Protein AF-A0A846SU84-F1 (afdb_monomer_lite)

Secondary structure (DSSP, 8-state):
-HHHHTGGGTSPPPPHHHHHHHTT---S-S--GGGHHHHHHTT-HHHHHHHHHHHHHHHHHHHHHHHHHTTSS-HHHHHHHHHHHHHHHHHHTTT-HHHHHHHHHHHT--SSS-SSPPPPPS------------TTS---

Sequence (140 aa):
MMDVLSDNGASPRLGLDEAARALGLPGKWNGHGSDVAEQAQAGDFAAIDRYCEGDVLNTFVLYLRWAYFSTRMTATGHNATVQNLLDYLEREREKRPHLGEFADRWQASERPCPLFVPEPQGEPGPQPSEAHLRSEDVLP

Foldseek 3Di:
DQCVVCVVVVHDGDDLQRLLVLLQFPRQPQDDPVCVVVCVVVVVVVSVVLRVVSSVVSVVLSVLVVCPVVVVAALVRSQVVLVVQLVVLVVCCVVPVSSVVRSVSSCPGPNPNDSGDDHPDPDDDPDPPPPPCPPVVDDD

pLDDT: mean 86.38, std 12.63, range [53.78, 98.44]

Structure (mmCIF, N/CA/C/O backbone):
data_AF-A0A846SU84-F1
#
_entry.id   AF-A0A846SU84-F1
#
loop_
_atom_site.group_PDB
_atom_site.id
_atom_site.type_symbol
_atom_site.label_atom_id
_atom_site.label_alt_id
_atom_site.label_comp_id
_atom_site.label_asym_id
_atom_site.label_entity_id
_atom_site.label_seq_id
_atom_site.pdbx_PDB_ins_code
_atom_site.Cartn_x
_atom_site.Cartn_y
_atom_site.Cartn_z
_atom_site.occupancy
_atom_site.B_iso_or_equiv
_atom_site.auth_seq_id
_atom_site.auth_comp_id
_atom_site.auth_asym_id
_atom_site.auth_atom_id
_atom_site.pdbx_PDB_model_num
ATOM 1 N N . MET A 1 1 ? -3.519 8.775 -7.788 1.00 75.75 1 MET A N 1
ATOM 2 C CA . MET A 1 1 ? -3.020 7.469 -8.274 1.00 75.75 1 MET A CA 1
ATOM 3 C C . MET A 1 1 ? -4.024 6.788 -9.193 1.00 75.75 1 MET A C 1
ATOM 5 O O . MET A 1 1 ? -3.686 6.528 -10.336 1.00 75.75 1 MET A O 1
ATOM 9 N N . MET A 1 2 ? -5.258 6.554 -8.739 1.00 81.75 2 MET A N 1
ATOM 10 C CA . MET A 1 2 ? -6.278 5.861 -9.544 1.00 81.75 2 MET A CA 1
ATOM 11 C C . MET A 1 2 ? -6.571 6.531 -10.900 1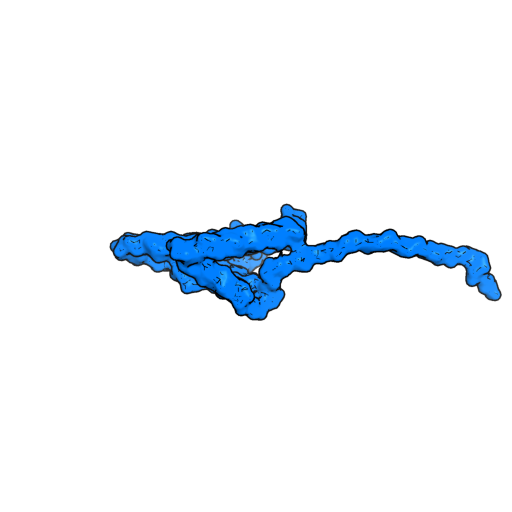.00 81.75 2 MET A C 1
ATOM 13 O O . MET A 1 2 ? -6.810 5.834 -11.882 1.00 81.75 2 MET A O 1
ATOM 17 N N . ASP A 1 3 ? -6.470 7.861 -11.000 1.00 76.06 3 ASP A N 1
ATOM 18 C CA . ASP A 1 3 ? -6.596 8.553 -12.293 1.00 76.06 3 ASP A CA 1
ATOM 19 C C . ASP A 1 3 ? -5.471 8.190 -13.267 1.00 76.06 3 ASP A C 1
ATOM 21 O O . ASP A 1 3 ? -5.730 7.934 -14.433 1.00 76.06 3 ASP A O 1
ATOM 25 N N . VAL A 1 4 ? -4.232 8.060 -12.787 1.00 75.75 4 VAL A N 1
ATOM 26 C CA . VAL A 1 4 ? -3.099 7.639 -13.627 1.00 75.75 4 VAL A CA 1
ATOM 27 C C . VAL A 1 4 ? -3.291 6.200 -14.113 1.00 75.75 4 VAL A C 1
ATOM 29 O O . VAL A 1 4 ? -3.033 5.909 -15.275 1.00 75.75 4 VAL A O 1
ATOM 32 N N . LEU A 1 5 ? -3.797 5.310 -13.253 1.00 75.56 5 LEU A N 1
ATOM 33 C CA . LEU A 1 5 ? -4.095 3.920 -13.625 1.00 75.56 5 LEU A CA 1
ATOM 34 C C . LEU A 1 5 ? -5.260 3.791 -14.622 1.00 75.56 5 LEU A C 1
ATOM 36 O O . LEU A 1 5 ? -5.364 2.773 -15.296 1.00 75.56 5 LEU A O 1
ATOM 40 N N . SER A 1 6 ? -6.119 4.806 -14.728 1.00 77.75 6 SER A N 1
ATOM 41 C CA . SER A 1 6 ? -7.219 4.868 -15.702 1.00 77.75 6 SER A CA 1
ATOM 42 C C . SER A 1 6 ? -6.895 5.746 -16.915 1.00 77.75 6 SER A C 1
ATOM 44 O O . SER A 1 6 ? -7.805 6.162 -17.631 1.00 77.75 6 SER A O 1
ATOM 46 N N . ASP A 1 7 ? -5.610 6.045 -17.137 1.00 76.31 7 ASP A N 1
ATOM 47 C CA . ASP A 1 7 ? -5.125 6.957 -18.180 1.00 76.31 7 ASP A CA 1
ATOM 48 C C . ASP A 1 7 ? -5.913 8.278 -18.214 1.00 76.31 7 ASP A C 1
ATOM 50 O O . ASP A 1 7 ? -6.427 8.736 -19.232 1.00 76.31 7 ASP A O 1
ATOM 54 N N . ASN A 1 8 ? -6.101 8.853 -17.026 1.00 80.88 8 ASN A N 1
ATOM 55 C CA . ASN A 1 8 ? -6.859 10.076 -16.777 1.00 80.88 8 ASN A CA 1
ATOM 56 C C . ASN A 1 8 ? -8.302 10.039 -17.325 1.00 80.88 8 ASN A C 1
ATOM 58 O O . ASN A 1 8 ? -8.876 11.077 -17.650 1.00 80.88 8 ASN A O 1
ATOM 62 N N . GLY A 1 9 ? -8.904 8.847 -17.392 1.00 77.25 9 GLY A N 1
ATOM 63 C CA . GLY A 1 9 ? -10.269 8.620 -17.869 1.00 77.25 9 GLY A CA 1
ATOM 64 C C . GLY A 1 9 ? -10.375 8.061 -19.290 1.00 77.25 9 GLY A C 1
ATOM 65 O O . GLY A 1 9 ? -11.495 7.839 -19.747 1.00 77.25 9 GLY A O 1
ATOM 66 N N . ALA A 1 10 ? -9.258 7.798 -19.978 1.00 76.38 10 ALA A N 1
ATOM 67 C CA . ALA A 1 10 ? -9.267 7.108 -21.271 1.00 76.38 10 ALA A CA 1
ATOM 68 C C . ALA A 1 10 ? -9.518 5.587 -21.148 1.00 76.38 10 ALA A C 1
ATOM 70 O O . ALA A 1 10 ? -9.852 4.934 -22.136 1.00 76.38 10 ALA A O 1
ATOM 71 N N . SER A 1 11 ? -9.421 5.030 -19.935 1.00 79.62 11 SER A N 1
ATOM 72 C CA . SER A 1 11 ? -9.778 3.648 -19.587 1.00 79.62 11 SER A CA 1
ATOM 73 C C . SER A 1 11 ? -10.828 3.617 -18.463 1.00 79.62 11 SER A C 1
ATOM 75 O O . SER A 1 11 ? -10.874 4.549 -17.650 1.00 79.62 11 SER A O 1
ATOM 77 N N . PRO A 1 12 ? -11.659 2.555 -18.350 1.00 79.50 12 PRO A N 1
ATOM 78 C CA . PRO A 1 12 ? -12.534 2.365 -17.196 1.00 79.50 12 PRO A CA 1
ATOM 79 C C . PRO A 1 12 ? -11.778 2.504 -15.871 1.00 79.50 12 PRO A C 1
ATOM 81 O O . PRO A 1 12 ? -10.660 2.005 -15.717 1.00 79.50 12 PRO A O 1
ATOM 84 N N . ARG A 1 13 ? -12.399 3.189 -14.906 1.00 79.06 13 ARG A N 1
ATOM 85 C CA . ARG A 1 13 ? -11.845 3.334 -13.559 1.00 79.06 13 ARG A CA 1
ATOM 86 C C . ARG A 1 13 ? -11.979 2.014 -12.809 1.00 79.06 13 ARG A C 1
ATOM 88 O O . ARG A 1 13 ? -13.090 1.541 -12.601 1.00 79.06 13 ARG A O 1
ATOM 95 N N . LEU A 1 14 ? -10.845 1.468 -12.384 1.00 79.62 14 LEU A N 1
ATOM 96 C CA . LEU A 1 14 ? -10.788 0.336 -11.466 1.00 79.62 14 LEU A CA 1
AT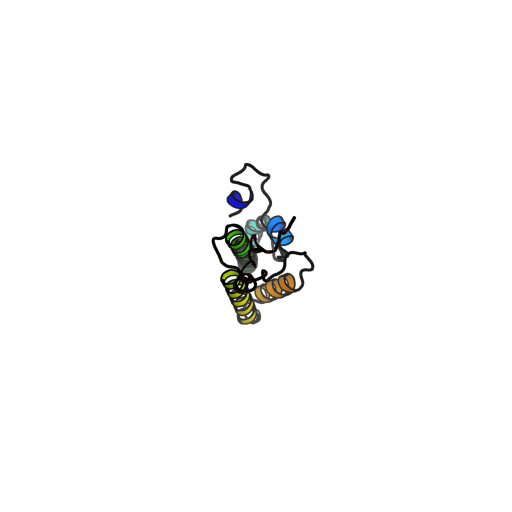OM 97 C C . LEU A 1 14 ? -10.907 0.846 -10.023 1.00 79.62 14 LEU A C 1
ATOM 99 O O . LEU A 1 14 ? -10.359 1.904 -9.698 1.00 79.62 14 LEU A O 1
ATOM 103 N N . GLY A 1 15 ? -11.603 0.119 -9.151 1.00 86.50 15 GLY A N 1
ATOM 104 C CA . GLY A 1 15 ? -11.610 0.419 -7.719 1.00 86.50 15 GLY A CA 1
ATOM 105 C C . GLY A 1 15 ? -10.242 0.162 -7.077 1.00 86.50 15 GLY A C 1
ATOM 106 O O . GLY A 1 15 ? -9.466 -0.662 -7.559 1.00 86.50 15 GLY A O 1
ATOM 107 N N . LEU A 1 16 ? -9.932 0.840 -5.963 1.00 87.38 16 LEU A N 1
ATOM 108 C CA . LEU A 1 16 ? -8.683 0.590 -5.222 1.00 87.38 16 LEU A CA 1
ATOM 109 C C . LEU A 1 16 ? -8.588 -0.873 -4.761 1.00 87.38 16 LEU A C 1
ATOM 111 O O . LEU A 1 16 ? -7.530 -1.480 -4.888 1.00 87.38 16 LEU A O 1
ATOM 115 N N . ASP A 1 17 ? -9.697 -1.436 -4.272 1.00 89.00 17 ASP A N 1
ATOM 116 C CA . ASP A 1 17 ? -9.773 -2.842 -3.858 1.00 89.00 17 ASP A CA 1
ATOM 117 C C . ASP A 1 17 ? -9.438 -3.788 -5.018 1.00 89.00 17 ASP A C 1
ATOM 119 O O . ASP A 1 17 ? -8.564 -4.643 -4.904 1.00 89.00 17 ASP A O 1
ATOM 123 N N . GLU A 1 18 ? -10.075 -3.582 -6.168 1.00 88.50 18 GLU A N 1
ATOM 124 C CA . GLU A 1 18 ? -9.869 -4.400 -7.361 1.00 88.50 18 GLU A CA 1
ATOM 125 C C . GLU A 1 18 ? -8.424 -4.302 -7.870 1.00 88.50 18 GLU A C 1
ATOM 127 O O . GLU A 1 18 ? -7.799 -5.325 -8.155 1.00 88.50 18 GLU A O 1
ATOM 132 N N . ALA A 1 19 ? -7.866 -3.087 -7.925 1.00 89.69 19 ALA A N 1
ATOM 133 C CA . ALA A 1 19 ? -6.480 -2.849 -8.321 1.00 89.69 19 ALA A CA 1
ATOM 134 C C . ALA A 1 19 ? -5.491 -3.533 -7.369 1.00 89.69 19 ALA A C 1
ATOM 136 O O . ALA A 1 19 ? -4.549 -4.192 -7.811 1.00 89.69 19 ALA A O 1
ATOM 137 N N . ALA A 1 20 ? -5.723 -3.409 -6.062 1.00 91.62 20 ALA A N 1
ATOM 138 C CA . ALA A 1 20 ? -4.894 -4.027 -5.041 1.00 91.62 20 ALA A CA 1
ATOM 139 C C . ALA A 1 20 ? -4.915 -5.558 -5.172 1.00 91.62 20 ALA A C 1
ATOM 141 O O . ALA A 1 20 ? -3.864 -6.191 -5.300 1.00 91.62 20 ALA A O 1
ATOM 142 N N . ARG A 1 21 ? -6.107 -6.158 -5.247 1.00 91.00 21 ARG A N 1
ATOM 143 C CA . ARG A 1 21 ? -6.271 -7.614 -5.384 1.00 91.00 21 ARG A CA 1
ATOM 144 C C . ARG A 1 21 ? -5.679 -8.152 -6.683 1.00 91.00 21 ARG A C 1
ATOM 146 O O . ARG A 1 21 ? -5.159 -9.268 -6.692 1.00 91.00 21 ARG A O 1
ATOM 153 N N . ALA A 1 22 ? -5.723 -7.379 -7.770 1.00 88.75 22 ALA A N 1
ATOM 154 C CA . ALA A 1 22 ? -5.080 -7.744 -9.032 1.00 88.75 22 ALA A CA 1
ATOM 155 C C . ALA A 1 22 ? -3.551 -7.870 -8.894 1.00 88.75 22 ALA A C 1
ATOM 157 O O . ALA A 1 22 ? -2.954 -8.740 -9.526 1.00 88.75 22 ALA A O 1
ATOM 158 N N . LEU A 1 23 ? -2.929 -7.066 -8.023 1.00 88.31 23 LEU A N 1
ATOM 159 C CA . LEU A 1 23 ? -1.500 -7.141 -7.700 1.00 88.31 23 LEU A CA 1
ATOM 160 C C . LEU A 1 23 ? -1.158 -8.126 -6.569 1.00 88.31 23 LEU A C 1
ATOM 162 O O . LEU A 1 23 ? -0.014 -8.157 -6.119 1.00 88.31 23 LEU A O 1
ATOM 166 N N . GLY A 1 24 ? -2.119 -8.926 -6.101 1.00 90.94 24 GLY A N 1
ATOM 167 C CA . GLY A 1 24 ? -1.902 -9.862 -4.995 1.00 90.94 24 GLY A CA 1
ATOM 168 C C . GLY A 1 24 ? -1.892 -9.214 -3.612 1.00 90.94 24 GLY A C 1
ATOM 169 O O . GLY A 1 24 ? -1.517 -9.856 -2.637 1.00 90.94 24 GLY A O 1
ATOM 170 N N . LEU A 1 25 ? -2.308 -7.952 -3.502 1.00 92.19 25 LEU A N 1
ATOM 171 C CA . LEU A 1 25 ? -2.499 -7.318 -2.204 1.00 92.19 25 LEU A CA 1
ATOM 172 C C . LEU A 1 25 ? -3.813 -7.792 -1.562 1.00 92.19 25 LEU A C 1
ATOM 174 O O . LEU A 1 25 ? -4.741 -8.200 -2.270 1.00 92.19 25 LEU A O 1
ATOM 178 N N . PRO A 1 26 ? -3.942 -7.681 -0.230 1.00 90.38 26 PRO A N 1
ATOM 179 C CA . PRO A 1 26 ? -5.143 -8.099 0.493 1.00 90.38 26 PRO A CA 1
ATOM 180 C C . PRO A 1 26 ? -6.439 -7.361 0.102 1.00 90.38 26 PRO A C 1
ATOM 182 O O . PRO A 1 26 ? -7.526 -7.883 0.354 1.00 90.38 26 PRO A O 1
ATOM 185 N N . GLY A 1 27 ? -6.352 -6.172 -0.512 1.00 87.69 27 GLY A N 1
ATOM 186 C CA . GLY A 1 27 ? -7.519 -5.354 -0.867 1.00 87.69 27 GLY A CA 1
ATOM 187 C C . GLY A 1 27 ? -8.104 -4.628 0.344 1.00 87.69 27 GLY A C 1
ATOM 188 O O . GLY A 1 27 ? -7.366 -4.179 1.210 1.00 87.69 27 GLY A O 1
ATOM 189 N N . LYS A 1 28 ? -9.422 -4.490 0.432 1.00 82.31 28 LYS A N 1
ATOM 190 C CA . LYS A 1 28 ? -10.142 -3.983 1.603 1.00 82.31 28 LYS A CA 1
ATOM 191 C C . LYS A 1 28 ? -10.572 -5.168 2.464 1.00 82.31 28 LYS A C 1
ATOM 193 O O . LYS A 1 28 ? -11.681 -5.674 2.322 1.00 82.31 28 LYS A O 1
ATOM 198 N N . TRP A 1 29 ? -9.674 -5.653 3.326 1.00 79.81 29 TRP A N 1
ATOM 199 C CA . TRP A 1 29 ? -9.966 -6.796 4.206 1.00 79.81 29 TRP A CA 1
ATOM 200 C C . TRP A 1 29 ? -10.467 -6.393 5.597 1.00 79.81 29 TRP A C 1
ATOM 202 O O . TRP A 1 29 ? -11.115 -7.209 6.243 1.00 79.81 29 TRP A O 1
ATOM 212 N N . ASN A 1 30 ? -10.231 -5.141 6.012 1.00 74.12 30 ASN A N 1
ATOM 213 C CA . ASN A 1 30 ? -10.539 -4.630 7.354 1.00 74.12 30 ASN A CA 1
ATOM 214 C C . ASN A 1 30 ? -11.444 -3.376 7.346 1.00 74.12 30 ASN A C 1
ATOM 216 O O . ASN A 1 30 ? -11.228 -2.448 8.121 1.00 74.12 30 ASN A O 1
ATOM 220 N N . GLY A 1 31 ? -12.469 -3.351 6.484 1.00 77.19 31 GLY A N 1
ATOM 221 C CA . GLY A 1 31 ? -13.532 -2.329 6.489 1.00 77.19 31 GLY A CA 1
ATOM 222 C C . GLY A 1 31 ? -13.790 -1.669 5.132 1.00 77.19 31 GLY A C 1
ATOM 223 O O . GLY A 1 31 ? -13.045 -1.883 4.169 1.00 77.19 31 GLY A O 1
ATOM 224 N N . HIS A 1 32 ? -14.851 -0.858 5.048 1.00 83.06 32 HIS A N 1
ATOM 225 C CA . HIS A 1 32 ? -15.202 -0.120 3.838 1.00 83.06 32 HIS A CA 1
ATOM 226 C C . HIS A 1 32 ? -15.493 1.361 4.102 1.00 83.06 32 HIS A C 1
ATOM 228 O O . HIS A 1 32 ? -15.985 1.751 5.154 1.00 83.06 32 HIS A O 1
ATOM 234 N N . GLY A 1 33 ? -15.217 2.207 3.103 1.00 80.06 33 GLY A N 1
ATOM 235 C CA . GLY A 1 33 ? -15.411 3.657 3.216 1.00 80.06 33 GLY A CA 1
ATOM 236 C C . GLY A 1 33 ? -16.876 4.071 3.394 1.00 80.06 33 GLY A C 1
ATOM 237 O O . GLY A 1 33 ? -17.142 5.152 3.909 1.00 80.06 33 GLY A O 1
ATOM 238 N N . SER A 1 34 ? -17.820 3.206 3.005 1.00 86.50 34 SER A N 1
ATOM 239 C CA . SER A 1 34 ? -19.254 3.383 3.270 1.00 86.50 34 SER A CA 1
ATOM 240 C C . SER A 1 34 ? -19.589 3.381 4.759 1.00 86.50 34 SER A C 1
ATOM 242 O O . SER A 1 34 ? -20.573 4.000 5.155 1.00 86.50 34 SER A O 1
ATOM 244 N N . ASP A 1 35 ? -18.764 2.725 5.574 1.00 87.94 35 ASP A N 1
ATOM 245 C CA . ASP A 1 35 ? -19.079 2.421 6.970 1.00 87.94 35 ASP A CA 1
ATOM 246 C C . ASP A 1 35 ? -18.561 3.519 7.912 1.00 87.94 35 ASP A C 1
ATOM 248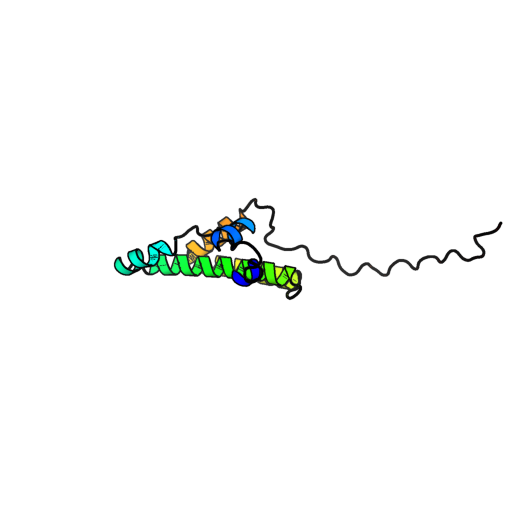 O O . ASP A 1 35 ? -18.932 3.573 9.080 1.00 87.94 35 ASP A O 1
ATOM 252 N N . VAL A 1 36 ? -17.738 4.445 7.400 1.00 88.94 36 VAL A N 1
ATOM 253 C CA . VAL A 1 36 ? -17.061 5.492 8.185 1.00 88.94 36 VAL A CA 1
ATOM 254 C C . VAL A 1 36 ? -18.055 6.386 8.925 1.00 88.94 36 VAL A C 1
ATOM 256 O O . VAL A 1 36 ? -17.808 6.759 10.068 1.00 88.94 36 VAL A O 1
ATOM 259 N N . ALA A 1 37 ? -19.185 6.730 8.299 1.00 91.44 37 ALA A N 1
ATOM 260 C CA . ALA A 1 37 ? -20.194 7.581 8.929 1.00 91.44 37 ALA A CA 1
ATOM 261 C C . ALA A 1 37 ? -20.839 6.893 10.144 1.00 91.44 37 ALA A C 1
ATOM 263 O O . ALA A 1 37 ? -20.971 7.506 11.204 1.00 91.44 37 ALA A O 1
ATOM 264 N N . GLU A 1 38 ? -21.187 5.612 10.004 1.00 93.56 38 GLU A N 1
ATOM 265 C CA . GLU A 1 38 ? -21.762 4.806 11.082 1.00 93.56 38 GLU A CA 1
ATOM 266 C C . GLU A 1 38 ? -20.733 4.553 12.192 1.00 93.56 38 GLU A C 1
ATOM 268 O O . GLU A 1 38 ? -21.025 4.770 13.367 1.00 93.56 38 GLU A O 1
ATOM 273 N N . GLN A 1 39 ? -19.499 4.192 11.828 1.00 93.94 39 GLN A N 1
ATOM 274 C CA . GLN A 1 39 ? -18.394 3.984 12.768 1.00 93.94 39 GLN A CA 1
ATOM 275 C C . GLN A 1 39 ? -18.077 5.250 13.570 1.00 93.94 39 GLN A C 1
ATOM 277 O O . GLN A 1 39 ? -17.908 5.183 14.786 1.00 93.94 39 GLN A O 1
ATOM 282 N N . ALA A 1 40 ? -18.053 6.417 12.920 1.00 94.19 40 ALA A N 1
ATOM 283 C CA . ALA A 1 40 ? -17.821 7.691 13.592 1.00 94.19 40 ALA A CA 1
ATOM 284 C C . ALA A 1 40 ? -18.960 8.028 14.562 1.00 94.19 40 ALA A C 1
ATOM 286 O O . ALA A 1 40 ? -18.704 8.469 15.682 1.00 94.19 40 ALA A O 1
ATOM 287 N N . GLN A 1 41 ? -20.212 7.782 14.166 1.00 95.81 41 GLN A N 1
ATOM 288 C CA . GLN A 1 41 ? -21.368 7.975 15.041 1.00 95.81 41 GLN A CA 1
ATOM 289 C C . GLN A 1 41 ? -21.347 7.020 16.245 1.00 95.81 41 GLN A C 1
ATOM 291 O O . GLN A 1 41 ? -21.748 7.407 17.342 1.00 95.81 41 GLN A O 1
ATOM 296 N N . ALA A 1 42 ? -20.841 5.800 16.057 1.00 95.62 42 ALA A N 1
ATOM 297 C CA . ALA A 1 42 ? -20.630 4.820 17.117 1.00 95.62 42 ALA A CA 1
ATOM 298 C C . ALA A 1 42 ? -19.377 5.095 17.978 1.00 95.62 42 ALA A C 1
ATOM 300 O O . ALA A 1 42 ? -19.181 4.432 18.995 1.00 95.62 42 ALA A O 1
ATOM 301 N N . GLY A 1 43 ? -18.533 6.063 17.598 1.00 96.00 43 GLY A N 1
ATOM 302 C CA . GLY A 1 43 ? -17.271 6.373 18.276 1.00 96.00 43 GLY A CA 1
ATOM 303 C C . GLY A 1 43 ? -16.144 5.361 18.026 1.00 96.00 43 GLY A C 1
ATOM 304 O O . GLY A 1 43 ? -15.134 5.397 18.731 1.00 96.00 43 GLY A O 1
ATOM 305 N N . ASP A 1 44 ? -16.279 4.471 17.037 1.00 94.38 44 ASP A N 1
ATOM 306 C CA . ASP A 1 44 ? -15.274 3.458 16.686 1.00 94.38 44 ASP A CA 1
ATOM 307 C C . ASP A 1 44 ? -14.211 4.022 15.729 1.00 94.38 44 ASP A C 1
ATOM 309 O O . ASP A 1 44 ? -14.063 3.614 14.574 1.00 94.38 44 ASP A O 1
ATOM 313 N N . PHE A 1 45 ? -13.442 4.991 16.221 1.00 93.88 45 PHE A N 1
ATOM 314 C CA . PHE A 1 45 ? -12.333 5.574 15.462 1.00 93.88 45 PHE A CA 1
ATOM 315 C C . PHE A 1 45 ? -11.213 4.567 15.192 1.00 93.88 45 PHE A C 1
ATOM 317 O O . PHE A 1 45 ? -10.534 4.665 14.176 1.00 93.88 45 PHE A O 1
ATOM 324 N N . ALA A 1 46 ? -11.069 3.546 16.040 1.00 91.75 46 ALA A N 1
ATOM 325 C CA . ALA A 1 46 ? -10.088 2.493 15.825 1.00 91.75 46 ALA A CA 1
ATOM 326 C C . ALA A 1 46 ? -10.387 1.688 14.548 1.00 91.75 46 ALA A C 1
ATOM 328 O O . ALA A 1 46 ? -9.457 1.293 13.847 1.00 91.75 46 ALA A O 1
ATOM 329 N N . ALA A 1 47 ? -11.659 1.436 14.216 1.00 91.00 47 ALA A N 1
ATOM 330 C CA . ALA A 1 47 ? -12.026 0.820 12.939 1.00 91.00 47 ALA A CA 1
ATOM 331 C C . ALA A 1 47 ? -11.709 1.718 11.739 1.00 91.00 47 ALA A C 1
ATOM 333 O O . ALA A 1 47 ? -11.170 1.228 10.744 1.00 91.00 47 ALA A O 1
ATOM 334 N N . ILE A 1 48 ? -11.977 3.019 11.862 1.00 92.62 48 ILE A N 1
ATOM 335 C CA . ILE A 1 48 ? -11.669 4.006 10.821 1.00 92.62 48 ILE A CA 1
ATOM 336 C C . ILE A 1 48 ? -10.158 4.063 10.571 1.00 92.62 48 ILE A C 1
ATOM 338 O O . ILE A 1 48 ? -9.729 4.002 9.419 1.00 92.62 48 ILE A O 1
ATOM 342 N N . ASP A 1 49 ? -9.347 4.105 11.631 1.00 91.56 49 ASP A N 1
ATOM 343 C CA . ASP A 1 49 ? -7.886 4.128 11.529 1.00 91.56 49 ASP A CA 1
ATOM 344 C C . ASP A 1 49 ? -7.360 2.871 10.828 1.00 91.56 49 ASP A C 1
ATOM 346 O O . ASP A 1 49 ? -6.585 2.971 9.875 1.00 91.56 49 ASP A O 1
ATOM 350 N N . ARG A 1 50 ? -7.843 1.682 11.218 1.00 92.44 50 ARG A N 1
ATOM 351 C CA . ARG A 1 50 ? -7.470 0.414 10.562 1.00 92.44 50 ARG A CA 1
ATOM 352 C C . ARG A 1 50 ? -7.784 0.423 9.064 1.00 92.44 50 ARG A C 1
ATOM 354 O O . ARG A 1 50 ? -6.947 0.000 8.265 1.00 92.44 50 ARG A O 1
ATOM 361 N N . TYR A 1 51 ? -8.967 0.905 8.683 1.00 90.44 51 TYR A N 1
ATOM 362 C CA . TYR A 1 51 ? -9.376 1.029 7.283 1.00 90.44 51 TYR A CA 1
ATOM 363 C C . TYR A 1 51 ? -8.465 1.993 6.508 1.00 90.44 51 TYR A C 1
ATOM 365 O O . TYR A 1 51 ? -7.935 1.635 5.453 1.00 90.44 51 TYR A O 1
ATOM 373 N N . CYS A 1 52 ? -8.248 3.195 7.047 1.00 91.69 52 CYS A N 1
ATOM 374 C CA . CYS A 1 52 ? -7.417 4.223 6.424 1.00 91.69 52 CYS A CA 1
ATOM 375 C C . CYS A 1 52 ? -5.977 3.738 6.218 1.00 91.69 52 CYS A C 1
ATOM 377 O O . CYS A 1 52 ? -5.394 3.946 5.155 1.00 91.69 52 CYS A O 1
ATOM 379 N N . GLU A 1 53 ? -5.411 3.049 7.207 1.00 94.50 53 GLU A N 1
ATOM 380 C CA . GLU A 1 53 ? -4.069 2.477 7.118 1.00 94.50 53 GLU A CA 1
ATOM 381 C C . GLU A 1 53 ? -3.975 1.394 6.038 1.00 94.50 53 GLU A C 1
ATOM 383 O O . GLU A 1 53 ? -3.011 1.376 5.272 1.00 94.50 53 GLU A O 1
ATOM 388 N N . GLY A 1 54 ? -4.995 0.540 5.908 1.00 93.44 54 GLY A N 1
ATOM 389 C CA . GLY A 1 54 ? -5.059 -0.454 4.836 1.00 93.44 54 GLY A CA 1
ATOM 390 C C . GLY A 1 54 ? -5.104 0.174 3.439 1.00 93.44 54 GLY A C 1
ATOM 391 O O . GLY A 1 54 ? -4.364 -0.247 2.546 1.00 93.44 54 GLY A O 1
ATOM 392 N N . ASP A 1 55 ? -5.907 1.224 3.247 1.00 92.81 55 ASP A N 1
ATOM 393 C CA . ASP A 1 55 ? -5.976 1.952 1.974 1.00 92.81 55 ASP A CA 1
ATOM 394 C C . ASP A 1 55 ? -4.645 2.650 1.635 1.00 92.81 55 ASP A C 1
ATOM 396 O O . ASP A 1 55 ? -4.227 2.651 0.468 1.00 92.81 55 ASP A O 1
ATOM 400 N N . VAL A 1 56 ? -3.934 3.181 2.638 1.00 94.62 56 VAL A N 1
ATOM 401 C CA . VAL A 1 56 ? -2.585 3.750 2.467 1.00 94.62 56 VAL A CA 1
ATOM 402 C C . VAL A 1 56 ? -1.594 2.679 2.019 1.00 94.62 56 VAL A C 1
ATOM 404 O O . VAL A 1 56 ? -0.866 2.904 1.051 1.00 94.62 56 VAL A O 1
ATOM 407 N N . LEU A 1 57 ? -1.585 1.508 2.661 1.00 95.62 57 LEU A N 1
ATOM 408 C CA . LEU A 1 57 ? -0.690 0.408 2.292 1.00 95.62 57 L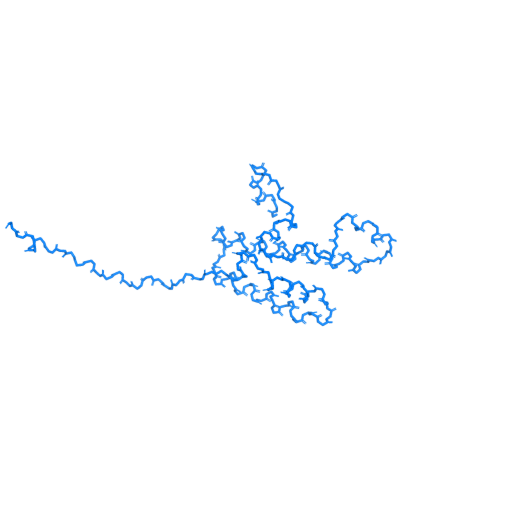EU A CA 1
ATOM 409 C C . LEU A 1 57 ? -0.953 -0.092 0.869 1.00 95.62 57 LEU A C 1
ATOM 411 O O . LEU A 1 57 ? -0.020 -0.188 0.069 1.00 95.62 57 LEU A O 1
ATOM 415 N N . ASN A 1 58 ? -2.219 -0.337 0.519 1.00 93.94 58 ASN A N 1
ATOM 416 C CA . ASN A 1 58 ? -2.605 -0.735 -0.836 1.00 93.94 58 ASN A CA 1
ATOM 417 C C . ASN A 1 58 ? -2.147 0.297 -1.873 1.00 93.94 58 ASN A C 1
ATOM 419 O O . ASN A 1 58 ? -1.520 -0.051 -2.876 1.00 93.94 58 ASN A O 1
ATOM 423 N N . THR A 1 59 ? -2.426 1.578 -1.618 1.00 94.19 59 THR A N 1
ATOM 424 C CA . THR A 1 59 ? -2.062 2.673 -2.528 1.00 94.19 59 THR A CA 1
ATOM 425 C C . THR A 1 59 ? -0.549 2.808 -2.672 1.00 94.19 59 THR A C 1
ATOM 427 O O . THR A 1 59 ? -0.055 3.042 -3.777 1.00 94.19 59 THR A O 1
ATOM 430 N N . PHE A 1 60 ? 0.200 2.643 -1.581 1.00 95.81 60 PHE A N 1
ATOM 431 C CA . PHE A 1 60 ? 1.654 2.731 -1.596 1.00 95.81 60 PHE A CA 1
ATOM 432 C C . PHE A 1 60 ? 2.282 1.605 -2.421 1.00 95.81 60 PHE A C 1
ATOM 434 O O . PHE A 1 60 ? 3.117 1.876 -3.280 1.00 95.81 60 PHE A O 1
ATOM 441 N N . VAL A 1 61 ? 1.843 0.355 -2.252 1.00 95.12 61 VAL A N 1
ATOM 442 C CA . VAL A 1 61 ? 2.384 -0.753 -3.055 1.00 95.12 61 VAL A CA 1
ATOM 443 C C . VAL A 1 61 ? 1.975 -0.637 -4.528 1.00 95.12 61 VAL A C 1
ATOM 445 O O . VAL A 1 61 ? 2.806 -0.858 -5.413 1.00 95.12 61 VAL A O 1
ATOM 448 N N . LEU A 1 62 ? 0.740 -0.207 -4.816 1.00 93.56 62 LEU A N 1
ATOM 449 C CA . LEU A 1 62 ? 0.321 0.149 -6.179 1.00 93.56 62 LEU A CA 1
ATOM 450 C C . LEU A 1 62 ? 1.251 1.206 -6.790 1.00 93.56 62 LEU A C 1
ATOM 452 O O . LEU A 1 62 ? 1.631 1.103 -7.958 1.00 93.56 62 LEU A O 1
ATOM 456 N N . TYR A 1 63 ? 1.663 2.194 -5.992 1.00 94.69 63 TYR A N 1
ATOM 457 C CA . TYR A 1 63 ? 2.652 3.185 -6.396 1.00 94.69 63 TYR A CA 1
ATOM 458 C C . TYR A 1 63 ? 4.020 2.599 -6.701 1.00 94.69 63 TYR A C 1
ATOM 460 O O . TYR A 1 63 ? 4.560 2.906 -7.764 1.00 94.69 63 TYR A O 1
ATOM 468 N N . LEU A 1 64 ? 4.555 1.730 -5.846 1.00 95.44 64 LEU A N 1
ATOM 469 C CA . LEU A 1 64 ? 5.832 1.070 -6.114 1.00 95.44 64 LEU A CA 1
ATOM 470 C C . LEU A 1 64 ? 5.788 0.313 -7.444 1.00 95.44 64 LEU A C 1
ATOM 472 O O . LEU A 1 64 ? 6.680 0.467 -8.282 1.00 95.44 64 LEU A O 1
ATOM 476 N N . ARG A 1 65 ? 4.706 -0.433 -7.687 1.00 93.81 65 ARG A N 1
ATOM 477 C CA . ARG A 1 65 ? 4.528 -1.193 -8.926 1.00 93.81 65 ARG A CA 1
ATOM 478 C C . ARG A 1 65 ? 4.463 -0.284 -10.153 1.00 93.81 65 ARG A C 1
ATOM 480 O O . ARG A 1 65 ? 5.162 -0.525 -11.135 1.00 93.81 65 ARG A O 1
ATOM 487 N N . TRP A 1 66 ? 3.659 0.775 -10.090 1.00 93.19 66 TRP A N 1
ATOM 488 C CA . TRP A 1 66 ? 3.538 1.744 -11.177 1.00 93.19 66 TRP A CA 1
ATOM 489 C C . TRP A 1 66 ? 4.853 2.488 -11.449 1.00 93.19 66 TRP A C 1
ATOM 491 O O . TRP A 1 66 ? 5.232 2.660 -12.608 1.00 93.19 66 TRP A O 1
ATOM 501 N N . ALA A 1 67 ? 5.570 2.906 -10.403 1.00 95.12 67 ALA A N 1
ATOM 502 C CA . ALA A 1 67 ? 6.839 3.617 -10.532 1.00 95.12 67 ALA A CA 1
ATOM 503 C C . ALA A 1 67 ? 7.924 2.730 -11.162 1.00 95.12 67 ALA A C 1
ATOM 505 O O . ALA A 1 67 ? 8.703 3.220 -11.980 1.00 95.12 67 ALA A O 1
ATOM 506 N N . TYR A 1 68 ? 7.933 1.433 -10.840 1.00 94.62 68 TYR A N 1
ATOM 507 C CA . TYR A 1 68 ? 8.782 0.447 -11.508 1.00 94.62 68 TYR A CA 1
ATOM 508 C C . TYR A 1 68 ? 8.434 0.309 -12.999 1.00 94.62 68 TYR A C 1
ATOM 510 O O . TYR A 1 68 ? 9.305 0.495 -13.847 1.00 94.62 68 TYR A O 1
ATOM 518 N N . PHE A 1 69 ? 7.161 0.073 -13.342 1.00 92.00 69 PHE A N 1
ATOM 519 C CA . PHE A 1 69 ? 6.742 -0.069 -14.746 1.00 92.00 69 PHE A CA 1
ATOM 520 C C . PHE A 1 69 ? 6.927 1.204 -15.577 1.00 92.00 69 PHE A C 1
ATOM 522 O O . PHE A 1 69 ? 7.157 1.127 -16.779 1.00 92.00 69 PHE A O 1
ATOM 529 N N . SER A 1 70 ? 6.878 2.370 -14.938 1.00 93.38 70 SER A N 1
ATOM 530 C CA . SER A 1 70 ? 7.106 3.667 -15.585 1.00 93.38 70 SER A CA 1
ATOM 531 C C . SER A 1 70 ? 8.585 4.073 -15.617 1.00 93.38 70 SER A C 1
ATOM 533 O O . SER A 1 70 ? 8.878 5.250 -15.823 1.00 93.38 70 SER A O 1
ATOM 535 N N . THR A 1 71 ? 9.504 3.143 -15.321 1.00 93.50 71 THR A N 1
ATOM 536 C CA . THR A 1 71 ? 10.966 3.342 -15.263 1.00 93.50 71 THR A CA 1
ATOM 537 C C . THR A 1 71 ? 11.424 4.488 -14.350 1.00 93.50 71 THR A C 1
ATOM 539 O O . THR A 1 71 ? 12.520 5.020 -14.508 1.00 93.50 71 THR A O 1
ATOM 542 N N . ARG A 1 72 ? 10.594 4.888 -13.378 1.00 95.19 72 ARG A N 1
ATOM 543 C CA . ARG A 1 72 ? 10.910 5.918 -12.369 1.00 95.19 72 ARG A CA 1
ATOM 544 C C . ARG A 1 72 ? 11.622 5.340 -11.150 1.00 95.19 72 ARG A C 1
ATOM 546 O O . ARG A 1 72 ? 12.154 6.088 -10.338 1.00 95.19 72 ARG A O 1
ATOM 553 N N . MET A 1 73 ? 11.603 4.019 -11.013 1.00 95.56 73 MET A N 1
ATOM 554 C CA . MET A 1 73 ? 12.247 3.279 -9.940 1.00 95.56 73 MET A CA 1
ATOM 555 C C . MET A 1 73 ? 12.920 2.037 -10.520 1.00 95.56 73 MET A C 1
ATOM 557 O O . MET A 1 73 ? 12.337 1.340 -11.349 1.00 95.56 73 MET A O 1
ATOM 561 N N . THR A 1 74 ? 14.150 1.760 -10.089 1.00 96.31 74 THR A N 1
ATOM 562 C CA . THR A 1 74 ? 14.883 0.555 -10.497 1.00 96.31 74 THR A CA 1
ATOM 563 C C . THR A 1 74 ? 14.306 -0.690 -9.824 1.00 96.31 74 THR A C 1
ATOM 565 O O . THR A 1 74 ? 13.639 -0.595 -8.793 1.00 96.31 74 THR A O 1
ATOM 568 N N . ALA A 1 75 ? 14.598 -1.872 -10.373 1.00 95.81 75 ALA A N 1
ATOM 569 C CA . ALA A 1 75 ? 14.219 -3.143 -9.755 1.00 95.81 75 ALA A CA 1
ATOM 570 C C . ALA A 1 75 ? 14.786 -3.281 -8.328 1.00 95.81 75 ALA A C 1
ATOM 572 O O . ALA A 1 75 ? 14.045 -3.557 -7.388 1.00 95.81 75 ALA A O 1
ATOM 573 N N . THR A 1 76 ? 16.072 -2.972 -8.148 1.00 96.69 76 THR A N 1
ATOM 574 C CA . THR A 1 76 ? 16.738 -2.987 -6.839 1.00 96.69 76 THR A CA 1
ATOM 575 C C . THR A 1 76 ? 16.101 -1.995 -5.860 1.00 96.69 76 THR A C 1
ATOM 577 O O . THR A 1 76 ? 15.842 -2.339 -4.710 1.00 96.69 76 THR A O 1
ATOM 580 N N . GLY A 1 77 ? 15.777 -0.774 -6.308 1.00 96.94 77 GLY A N 1
ATOM 581 C CA . GLY A 1 77 ? 15.107 0.228 -5.471 1.00 96.94 77 GLY A CA 1
ATOM 582 C C . GLY A 1 77 ? 13.689 -0.189 -5.071 1.00 96.94 77 GLY A C 1
ATOM 583 O O . GLY A 1 77 ? 13.293 -0.017 -3.916 1.00 96.94 77 GLY A O 1
ATOM 584 N N . HIS A 1 78 ? 12.948 -0.800 -5.999 1.00 97.19 78 HIS A N 1
ATOM 585 C CA . HIS A 1 78 ? 11.645 -1.397 -5.722 1.00 97.19 78 HIS A CA 1
ATOM 586 C C . HIS A 1 78 ? 11.759 -2.470 -4.636 1.00 97.19 78 HIS A C 1
ATOM 588 O O . HIS A 1 78 ? 11.071 -2.393 -3.620 1.00 97.19 78 HIS A O 1
ATOM 594 N N . ASN A 1 79 ? 12.647 -3.448 -4.829 1.00 97.44 79 ASN A N 1
ATOM 595 C CA . ASN A 1 79 ? 12.810 -4.585 -3.926 1.00 97.44 79 ASN A CA 1
ATOM 596 C C . ASN A 1 79 ? 13.266 -4.158 -2.531 1.00 97.44 79 ASN A C 1
ATOM 598 O O . ASN A 1 79 ? 12.684 -4.599 -1.542 1.00 97.44 79 ASN A O 1
ATOM 602 N N . ALA A 1 80 ? 14.228 -3.236 -2.445 1.00 97.94 80 ALA A N 1
ATOM 603 C CA . ALA A 1 80 ? 14.657 -2.660 -1.175 1.00 97.94 80 ALA A CA 1
ATOM 604 C C . ALA A 1 80 ? 13.502 -1.944 -0.452 1.00 97.94 80 ALA A C 1
ATOM 606 O O . ALA A 1 80 ? 13.331 -2.100 0.755 1.00 97.94 80 ALA A O 1
ATOM 607 N N . THR A 1 81 ? 12.668 -1.195 -1.181 1.00 98.06 81 THR A N 1
ATOM 608 C CA . THR A 1 81 ? 11.520 -0.492 -0.585 1.00 98.06 81 THR A CA 1
ATOM 609 C C . THR A 1 81 ? 10.435 -1.460 -0.111 1.00 98.06 81 THR A C 1
ATOM 611 O O . THR A 1 81 ? 9.877 -1.265 0.968 1.00 98.06 81 THR A O 1
ATOM 614 N N . VAL A 1 82 ? 10.160 -2.521 -0.877 1.00 97.56 82 VAL A N 1
ATOM 615 C CA . VAL A 1 82 ? 9.242 -3.595 -0.468 1.00 97.56 82 VAL A CA 1
ATOM 616 C C . VAL A 1 82 ? 9.747 -4.295 0.793 1.00 97.56 82 VAL A C 1
ATOM 618 O O . VAL A 1 82 ? 8.975 -4.453 1.734 1.00 97.56 82 VAL A O 1
ATOM 621 N N . GLN A 1 83 ? 11.034 -4.649 0.859 1.00 98.19 83 GLN A N 1
ATOM 622 C CA . GLN A 1 83 ? 11.610 -5.274 2.052 1.00 98.19 83 GLN A CA 1
ATOM 623 C C . GLN A 1 83 ? 11.504 -4.356 3.276 1.00 98.19 83 GLN A C 1
ATOM 625 O O . GLN A 1 83 ? 11.018 -4.777 4.321 1.00 98.19 83 GLN A O 1
ATOM 630 N N . ASN A 1 84 ? 11.862 -3.077 3.130 1.00 98.44 84 ASN A N 1
ATOM 631 C CA . ASN A 1 84 ? 11.748 -2.095 4.211 1.00 98.44 84 ASN A CA 1
ATOM 632 C C . ASN A 1 84 ? 10.308 -1.959 4.733 1.00 98.44 84 ASN A C 1
ATOM 634 O O . ASN A 1 84 ? 10.105 -1.755 5.934 1.00 98.44 84 ASN A O 1
ATOM 638 N N . LEU A 1 85 ? 9.314 -2.052 3.839 1.00 98.19 85 LEU A N 1
ATOM 639 C CA . LEU A 1 85 ? 7.903 -2.040 4.212 1.00 98.19 85 LEU A CA 1
ATOM 640 C C . LEU A 1 85 ? 7.527 -3.296 5.001 1.00 98.19 85 LEU A C 1
ATOM 642 O O . LEU A 1 85 ? 6.923 -3.164 6.060 1.00 98.19 85 LEU A O 1
ATOM 646 N N . LEU A 1 86 ? 7.896 -4.489 4.529 1.00 98.06 86 LEU A N 1
ATOM 647 C CA . LEU A 1 86 ? 7.636 -5.738 5.255 1.00 98.06 86 LEU A CA 1
ATOM 648 C C . LEU A 1 86 ? 8.267 -5.713 6.651 1.00 98.06 86 LEU A C 1
ATOM 650 O O . LEU A 1 86 ? 7.589 -6.011 7.631 1.00 98.06 86 LEU A O 1
ATOM 654 N N . ASP A 1 87 ? 9.515 -5.255 6.759 1.00 98.44 87 ASP A N 1
ATOM 655 C CA . ASP A 1 87 ? 10.199 -5.129 8.045 1.00 98.44 87 ASP A CA 1
ATOM 656 C C . ASP A 1 87 ? 9.483 -4.136 8.974 1.00 98.44 87 ASP A C 1
ATOM 658 O O . ASP A 1 87 ? 9.450 -4.320 10.189 1.00 98.44 87 ASP A O 1
ATOM 662 N N . TYR A 1 88 ? 8.923 -3.051 8.427 1.00 98.31 88 TYR A N 1
ATOM 663 C CA . TYR A 1 88 ? 8.121 -2.101 9.200 1.00 98.31 88 TYR A CA 1
ATOM 664 C C . TYR A 1 88 ? 6.834 -2.738 9.722 1.00 98.31 88 TYR A C 1
ATOM 666 O O . TYR A 1 88 ? 6.540 -2.603 10.908 1.00 98.31 88 TYR A O 1
ATOM 674 N N . LEU A 1 89 ? 6.099 -3.446 8.864 1.00 97.81 89 LEU A N 1
ATOM 675 C CA . LEU A 1 89 ? 4.856 -4.114 9.247 1.00 97.81 89 LEU A CA 1
ATOM 676 C C . LEU A 1 89 ? 5.100 -5.161 10.338 1.00 97.81 89 LEU A C 1
ATOM 678 O O . LEU A 1 89 ? 4.347 -5.213 11.309 1.00 97.81 89 LEU A O 1
ATOM 682 N N . GLU A 1 90 ? 6.188 -5.923 10.225 1.00 97.81 90 GLU A N 1
ATOM 683 C CA . GLU A 1 90 ? 6.560 -6.927 11.220 1.00 97.81 90 GLU A CA 1
ATOM 684 C C . GLU A 1 90 ? 6.931 -6.286 12.566 1.00 97.81 90 GLU A C 1
ATOM 686 O O . GLU A 1 90 ? 6.438 -6.709 13.611 1.00 97.81 90 GLU A O 1
ATOM 691 N N . ARG A 1 91 ? 7.717 -5.199 12.563 1.00 98.31 91 ARG A N 1
ATOM 692 C CA . ARG A 1 91 ? 8.053 -4.453 13.793 1.00 98.31 91 ARG A CA 1
ATOM 693 C C . ARG A 1 91 ? 6.826 -3.887 14.509 1.00 98.31 91 ARG A C 1
ATOM 695 O O . ARG A 1 91 ? 6.818 -3.802 15.735 1.00 98.31 91 ARG A O 1
ATOM 702 N N . GLU A 1 92 ? 5.808 -3.470 13.763 1.00 97.69 92 GLU A N 1
ATOM 703 C CA . GLU A 1 92 ? 4.612 -2.841 14.327 1.00 97.69 92 GLU A CA 1
ATOM 704 C C . GLU A 1 92 ? 3.527 -3.846 14.743 1.00 97.69 92 GLU A C 1
ATOM 706 O O . GLU A 1 92 ? 2.602 -3.468 15.469 1.00 97.69 92 GLU A O 1
ATOM 711 N N . ARG A 1 93 ? 3.632 -5.120 14.338 1.00 97.19 93 ARG A N 1
ATOM 712 C CA . ARG A 1 93 ? 2.562 -6.124 14.487 1.00 97.19 93 ARG A CA 1
ATOM 713 C C . ARG A 1 93 ? 2.068 -6.302 15.922 1.00 97.19 93 ARG A C 1
ATOM 715 O O . ARG A 1 93 ? 0.884 -6.528 16.134 1.00 97.19 93 ARG A O 1
ATOM 722 N N . GLU A 1 94 ? 2.951 -6.189 16.915 1.00 96.75 94 GLU A N 1
ATOM 723 C CA . GLU A 1 94 ? 2.584 -6.376 18.325 1.00 96.75 94 GLU A CA 1
ATOM 724 C C . GLU A 1 94 ? 1.644 -5.274 18.817 1.00 96.75 94 GLU A C 1
ATOM 726 O O . GLU A 1 94 ? 0.709 -5.531 19.573 1.00 96.75 94 GLU A O 1
ATOM 731 N N . LYS A 1 95 ? 1.879 -4.038 18.369 1.00 96.38 95 LYS A N 1
ATOM 732 C CA . LYS A 1 95 ? 1.081 -2.868 18.753 1.00 96.38 95 LYS A CA 1
ATOM 733 C C . LYS A 1 95 ? -0.139 -2.701 17.855 1.00 96.38 95 LYS A C 1
ATOM 735 O O . LYS A 1 95 ? -1.160 -2.183 18.299 1.00 96.38 95 LYS A O 1
ATOM 740 N N . ARG A 1 96 ? -0.017 -3.096 16.586 1.00 95.19 96 ARG A N 1
ATOM 741 C CA . ARG A 1 96 ? -1.007 -2.894 15.520 1.00 95.19 96 ARG A CA 1
ATOM 742 C C . ARG A 1 96 ? -1.191 -4.205 14.738 1.00 95.19 96 ARG A C 1
ATOM 744 O O . ARG A 1 96 ? -0.667 -4.335 13.632 1.00 95.19 96 ARG A O 1
ATOM 751 N N . PRO A 1 97 ? -1.931 -5.187 15.292 1.00 94.81 97 PRO A N 1
ATOM 752 C CA . PRO A 1 97 ? -2.016 -6.544 14.737 1.00 94.81 97 PRO A CA 1
ATOM 753 C C . PRO A 1 97 ? -2.516 -6.625 13.292 1.00 94.81 97 PRO A C 1
ATOM 755 O O . PRO A 1 97 ? -2.089 -7.495 12.536 1.00 94.81 97 PRO A O 1
ATOM 758 N N . HIS A 1 98 ? -3.380 -5.696 12.876 1.00 94.25 98 HIS A N 1
ATOM 759 C CA . HIS A 1 98 ? -3.900 -5.626 11.507 1.00 94.25 98 HIS A CA 1
ATOM 760 C C . HIS A 1 98 ? -2.818 -5.324 10.458 1.00 94.25 98 HIS A C 1
ATOM 762 O O . HIS A 1 98 ? -3.004 -5.664 9.291 1.00 94.25 98 HIS A O 1
ATOM 768 N N . LEU A 1 99 ? -1.687 -4.722 10.849 1.00 96.06 99 LEU A N 1
ATOM 769 C CA . LEU A 1 99 ? -0.535 -4.540 9.960 1.00 96.06 99 LEU A CA 1
ATOM 770 C C . LEU A 1 99 ? 0.199 -5.858 9.699 1.00 96.06 99 LEU A C 1
ATOM 772 O O . LEU A 1 99 ? 0.600 -6.119 8.566 1.00 96.06 99 LEU A O 1
ATOM 776 N N . GLY A 1 100 ? 0.330 -6.702 10.727 1.00 96.56 100 GLY A N 1
ATOM 777 C CA . GLY A 1 100 ? 0.859 -8.058 10.571 1.00 96.56 100 GLY A CA 1
ATOM 778 C C . GLY A 1 100 ? -0.049 -8.899 9.676 1.00 96.56 100 GLY A C 1
ATOM 779 O O . GLY A 1 100 ? 0.418 -9.520 8.729 1.00 96.56 100 GLY A O 1
ATOM 780 N N . GLU A 1 101 ? -1.365 -8.816 9.887 1.00 95.38 101 GLU A N 1
ATOM 781 C CA . GLU A 1 101 ? -2.345 -9.502 9.039 1.00 95.38 101 GLU A CA 1
ATOM 782 C C . GLU A 1 101 ? -2.243 -9.084 7.560 1.00 95.38 101 GLU A C 1
ATOM 784 O O . GLU A 1 101 ? -2.358 -9.926 6.667 1.00 95.38 101 GLU A O 1
ATOM 789 N N . PHE A 1 102 ? -2.004 -7.796 7.278 1.00 95.56 102 PHE A N 1
ATOM 790 C CA . PHE A 1 102 ? -1.749 -7.335 5.912 1.00 95.56 102 PHE A CA 1
ATOM 791 C C . PHE A 1 102 ? -0.524 -8.020 5.305 1.00 95.56 102 PHE A C 1
ATOM 793 O O . PHE A 1 102 ? -0.602 -8.524 4.184 1.00 95.56 102 PHE A O 1
ATOM 800 N N . ALA A 1 103 ? 0.593 -8.041 6.040 1.00 96.06 103 ALA A N 1
ATOM 801 C CA . ALA A 1 103 ? 1.833 -8.660 5.584 1.00 96.06 103 ALA A CA 1
ATOM 802 C C . ALA A 1 103 ? 1.650 -10.162 5.328 1.00 96.06 103 ALA A C 1
ATOM 804 O O . ALA A 1 103 ? 2.104 -10.661 4.298 1.00 96.06 103 ALA A O 1
ATOM 805 N N . ASP A 1 104 ? 0.949 -10.865 6.218 1.00 95.88 104 ASP A N 1
ATOM 806 C CA . ASP A 1 104 ? 0.670 -12.297 6.095 1.00 95.88 104 ASP A CA 1
ATOM 807 C C . ASP A 1 104 ? -0.171 -12.587 4.846 1.00 95.88 104 ASP A C 1
ATOM 809 O O . ASP A 1 104 ? 0.194 -13.418 4.013 1.00 95.88 104 ASP A O 1
ATOM 813 N N . ARG A 1 105 ? -1.275 -11.852 4.661 1.00 94.75 105 ARG A N 1
ATOM 814 C CA . ARG A 1 105 ? -2.156 -12.009 3.493 1.00 94.75 105 ARG A CA 1
ATOM 815 C C . ARG A 1 105 ? -1.450 -11.657 2.185 1.00 94.75 105 ARG A C 1
ATOM 817 O O . ARG A 1 105 ? -1.706 -12.302 1.171 1.00 94.75 105 ARG A O 1
ATOM 824 N N . TRP A 1 106 ? -0.582 -10.645 2.191 1.00 94.75 106 TRP A N 1
ATOM 825 C CA . TRP A 1 106 ? 0.172 -10.253 1.003 1.00 94.75 106 TRP A CA 1
ATOM 826 C C . TRP A 1 106 ? 1.211 -11.315 0.621 1.00 94.75 106 TRP A C 1
ATOM 828 O O . TRP A 1 106 ? 1.296 -11.696 -0.544 1.00 94.75 106 TRP A O 1
ATOM 838 N N . GLN A 1 107 ? 1.951 -11.851 1.595 1.00 94.12 107 GLN A N 1
ATOM 839 C CA . GLN A 1 107 ? 2.944 -12.907 1.365 1.00 94.12 107 GLN A CA 1
ATOM 840 C C . GLN A 1 107 ? 2.312 -14.249 0.976 1.00 94.12 107 GLN A C 1
ATOM 842 O O . GLN A 1 107 ? 2.901 -14.997 0.201 1.00 94.12 107 GLN A O 1
ATOM 847 N N . ALA A 1 108 ? 1.108 -14.541 1.472 1.00 93.62 108 ALA A N 1
ATOM 848 C CA . ALA A 1 108 ? 0.363 -15.751 1.134 1.00 93.62 108 ALA A CA 1
ATOM 849 C C . ALA A 1 108 ? -0.397 -15.665 -0.205 1.00 93.62 108 ALA A C 1
ATOM 851 O O . ALA A 1 108 ? -1.050 -16.631 -0.598 1.00 93.62 108 ALA A O 1
ATOM 852 N N . SER A 1 109 ? -0.370 -14.524 -0.903 1.00 92.06 109 SER A N 1
ATOM 853 C CA . SER A 1 109 ? -1.114 -14.363 -2.153 1.00 92.06 109 SER A CA 1
ATOM 854 C C . SER A 1 109 ? -0.567 -15.263 -3.266 1.00 92.06 109 SER A C 1
ATOM 856 O O . SER A 1 109 ? 0.567 -15.112 -3.709 1.00 92.06 109 SER A O 1
ATOM 858 N N . GLU A 1 110 ? -1.436 -16.105 -3.826 1.00 88.56 110 GLU A N 1
ATOM 859 C CA . GLU A 1 110 ? -1.135 -16.967 -4.982 1.00 88.56 110 GLU A CA 1
ATOM 860 C C . GLU A 1 110 ? -1.280 -16.255 -6.341 1.00 88.56 110 GLU A C 1
ATOM 862 O O . GLU A 1 110 ? -1.135 -16.865 -7.402 1.00 88.56 110 GLU A O 1
ATOM 867 N N . ARG A 1 111 ? -1.612 -14.956 -6.351 1.00 86.88 111 ARG A N 1
ATOM 868 C CA . ARG A 1 111 ? -1.708 -14.185 -7.600 1.00 86.88 111 ARG A CA 1
ATOM 869 C C . ARG A 1 111 ? -0.348 -14.158 -8.312 1.00 86.88 111 ARG A C 1
ATOM 871 O O . ARG A 1 111 ? 0.676 -14.017 -7.651 1.00 86.88 111 ARG A O 1
ATOM 878 N N . PRO A 1 112 ? -0.312 -14.167 -9.658 1.00 79.56 112 PRO A N 1
ATOM 879 C CA . PRO A 1 112 ? 0.932 -14.204 -10.436 1.00 79.56 112 PRO A CA 1
ATOM 880 C C . PRO A 1 112 ? 1.727 -12.881 -10.419 1.00 79.56 112 PRO A C 1
ATOM 882 O O . PRO A 1 112 ? 2.545 -12.637 -11.302 1.00 79.56 112 PRO A O 1
ATOM 885 N N . CYS A 1 113 ? 1.485 -12.004 -9.443 1.00 84.94 113 CYS A N 1
ATOM 886 C CA . CYS A 1 113 ? 2.217 -10.761 -9.248 1.00 84.94 113 CYS A CA 1
ATOM 887 C C . CYS A 1 113 ? 3.157 -10.935 -8.046 1.00 84.94 113 CYS A C 1
ATOM 889 O O . CYS A 1 113 ? 2.707 -10.794 -6.907 1.00 84.94 113 CYS A O 1
ATOM 891 N N . PRO A 1 114 ? 4.446 -11.248 -8.267 1.00 86.81 114 PRO A N 1
ATOM 892 C CA . PRO A 1 114 ? 5.374 -11.471 -7.171 1.00 86.81 114 PRO A CA 1
ATOM 893 C C . PRO A 1 114 ? 5.598 -10.186 -6.367 1.00 86.81 114 PRO A C 1
ATOM 895 O O . PRO A 1 114 ? 5.573 -9.074 -6.902 1.00 86.81 114 PRO A O 1
ATOM 898 N N . LEU A 1 115 ? 5.852 -10.3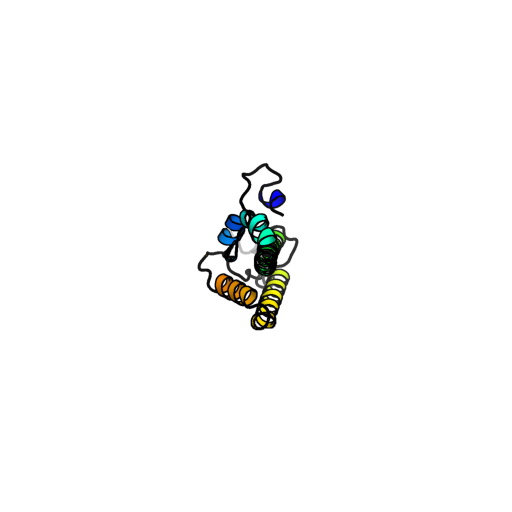51 -5.069 1.00 92.19 115 LEU A N 1
ATOM 899 C CA . LEU A 1 115 ? 6.205 -9.261 -4.157 1.00 92.19 115 LEU A CA 1
ATOM 900 C C . LEU A 1 115 ? 7.440 -8.497 -4.656 1.00 92.19 115 LEU A C 1
ATOM 902 O O . LEU A 1 115 ? 7.395 -7.279 -4.844 1.00 92.19 115 LEU A O 1
ATOM 906 N N . PHE A 1 116 ? 8.506 -9.237 -4.956 1.00 93.94 116 PHE A N 1
ATOM 907 C CA . PHE A 1 116 ? 9.749 -8.718 -5.519 1.00 93.94 116 PHE A CA 1
ATOM 908 C C . PHE A 1 116 ? 9.748 -8.811 -7.044 1.00 93.94 116 PHE A C 1
ATOM 910 O O . PHE A 1 116 ? 9.190 -9.742 -7.626 1.00 93.94 116 PHE A O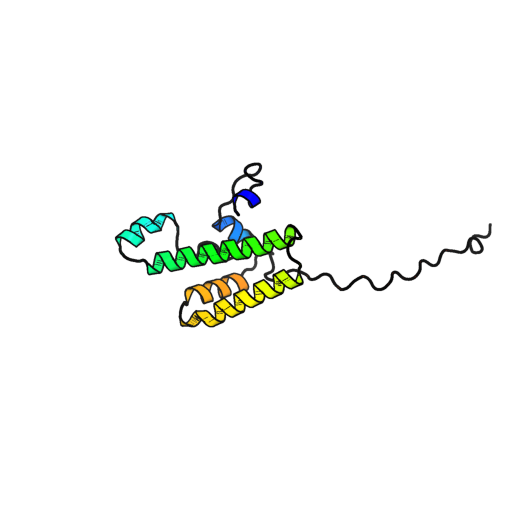 1
ATOM 917 N N . VAL A 1 117 ? 10.382 -7.842 -7.701 1.00 93.44 117 VAL A N 1
ATOM 918 C CA . VAL A 1 117 ? 10.554 -7.839 -9.158 1.00 93.44 117 VAL A CA 1
ATOM 919 C C . VAL A 1 117 ? 11.883 -8.462 -9.559 1.00 93.44 117 VAL A C 1
ATOM 921 O O . VAL A 1 117 ? 12.852 -8.351 -8.802 1.00 93.44 117 VAL A O 1
ATOM 924 N N . PRO A 1 118 ? 11.969 -9.063 -10.758 1.00 90.75 118 PRO A N 1
ATOM 925 C CA . PRO A 1 118 ? 13.241 -9.499 -11.313 1.00 90.75 118 PRO A CA 1
ATOM 926 C C . PRO A 1 118 ? 14.206 -8.319 -11.442 1.00 90.75 118 PRO A C 1
ATOM 928 O O . PRO A 1 118 ? 13.869 -7.283 -12.024 1.00 90.75 118 PRO A O 1
ATOM 931 N N . GLU A 1 119 ? 15.414 -8.486 -10.916 1.00 89.12 119 GLU A N 1
ATOM 932 C CA . GLU A 1 119 ? 16.511 -7.559 -11.172 1.00 89.12 119 GLU A CA 1
ATOM 933 C C . GLU A 1 119 ? 17.181 -7.926 -12.498 1.00 89.12 119 GLU A C 1
ATOM 935 O O . GLU A 1 119 ? 17.314 -9.117 -12.801 1.00 89.12 119 GLU A O 1
ATOM 940 N N . PRO A 1 120 ? 17.580 -6.937 -13.319 1.00 78.25 120 PRO A N 1
ATOM 941 C CA . PRO A 1 120 ? 18.352 -7.226 -14.514 1.00 78.25 120 PRO A CA 1
ATOM 942 C C . PRO A 1 120 ? 19.632 -7.948 -14.087 1.00 78.25 120 PRO A C 1
ATOM 944 O O . PRO A 1 120 ? 20.418 -7.430 -13.294 1.00 78.25 120 PRO A O 1
ATOM 947 N N . GLN A 1 121 ? 19.818 -9.169 -14.590 1.00 66.62 121 GLN A N 1
ATOM 948 C CA . GLN A 1 121 ? 21.099 -9.859 -14.487 1.00 66.62 121 GLN A CA 1
ATOM 949 C C . GLN A 1 121 ? 22.141 -8.931 -15.120 1.00 66.62 121 GLN A C 1
ATOM 951 O O . GLN A 1 121 ? 21.848 -8.339 -16.160 1.00 66.62 121 GLN A O 1
ATOM 956 N N . GLY A 1 122 ? 23.272 -8.724 -14.430 1.00 60.47 122 GLY A N 1
ATOM 957 C CA . GLY A 1 122 ? 24.277 -7.711 -14.773 1.00 60.47 122 GLY A CA 1
ATOM 958 C C . GLY A 1 122 ? 24.611 -7.677 -16.263 1.00 60.47 122 GLY A C 1
ATOM 959 O O . GLY A 1 122 ? 24.418 -8.683 -16.945 1.00 60.47 122 GLY A O 1
ATOM 960 N N . GLU A 1 123 ? 25.070 -6.511 -16.742 1.00 57.84 123 GLU A N 1
ATOM 961 C CA . GLU A 1 123 ? 25.296 -6.241 -18.169 1.00 57.84 123 GLU A CA 1
ATOM 962 C C . GLU A 1 123 ? 25.824 -7.476 -18.900 1.00 57.84 123 GLU A C 1
ATOM 964 O O . GLU A 1 123 ? 26.731 -8.126 -18.363 1.00 57.84 123 GLU A O 1
ATOM 969 N N . PRO A 1 124 ? 25.277 -7.819 -20.088 1.00 53.78 124 PRO A N 1
ATOM 970 C CA . PRO A 1 124 ? 25.819 -8.916 -20.862 1.00 53.78 124 PRO A CA 1
ATOM 971 C C . PRO A 1 124 ? 27.323 -8.692 -20.932 1.00 53.78 124 PRO A C 1
ATOM 973 O O . PRO A 1 124 ? 27.768 -7.648 -21.416 1.00 53.78 124 PRO A O 1
ATOM 976 N N . GLY A 1 125 ? 28.092 -9.631 -20.365 1.00 58.59 125 GLY A N 1
ATOM 977 C CA . GLY A 1 125 ? 29.547 -9.587 -20.448 1.00 58.59 125 GLY A CA 1
ATOM 978 C C . GLY A 1 125 ? 29.927 -9.304 -21.901 1.00 58.59 125 GLY A C 1
ATOM 979 O O . GLY A 1 125 ? 29.166 -9.712 -22.785 1.00 58.59 125 GLY A O 1
ATOM 980 N N . PRO A 1 126 ? 31.025 -8.561 -22.143 1.00 65.06 126 PRO A N 1
ATOM 981 C CA . PRO A 1 126 ? 31.332 -7.976 -23.444 1.00 65.06 126 PRO A CA 1
ATOM 982 C C . PRO A 1 126 ? 30.980 -8.967 -24.540 1.00 65.06 126 PRO A C 1
ATOM 984 O O . PRO A 1 126 ? 31.479 -10.097 -24.496 1.00 65.06 126 PRO A O 1
ATOM 987 N N . GLN A 1 127 ? 30.062 -8.575 -25.441 1.00 59.62 127 GLN A N 1
ATOM 988 C CA . GLN A 1 127 ? 29.678 -9.433 -26.557 1.00 59.62 127 GLN A CA 1
ATOM 989 C C . GLN A 1 127 ? 30.980 -9.983 -27.139 1.00 59.62 127 GLN A C 1
ATOM 991 O O . GLN A 1 127 ? 31.879 -9.175 -27.410 1.00 59.62 127 GLN A O 1
ATOM 996 N N . PRO A 1 128 ? 31.146 -11.318 -27.233 1.00 56.69 128 PRO A N 1
ATOM 997 C CA . PRO A 1 128 ? 32.358 -11.867 -27.804 1.00 56.69 128 PRO A CA 1
ATOM 998 C C . PRO A 1 128 ? 32.525 -11.177 -29.145 1.00 56.69 128 PRO A C 1
ATOM 1000 O O . PRO A 1 128 ? 31.573 -11.169 -29.924 1.00 56.69 128 PRO A O 1
ATOM 1003 N N . SER A 1 129 ? 33.682 -10.521 -29.324 1.00 55.97 129 SER A N 1
ATOM 1004 C CA . SER A 1 129 ? 34.096 -9.882 -30.572 1.00 55.97 129 SER A CA 1
ATOM 1005 C C . SER A 1 129 ? 33.531 -10.726 -31.692 1.00 55.97 129 SER A C 1
ATOM 1007 O O . SER A 1 129 ? 33.978 -11.868 -31.829 1.00 55.97 129 SER A O 1
ATOM 1009 N N . GLU A 1 130 ? 32.532 -10.220 -32.424 1.00 58.47 130 GLU A N 1
ATOM 1010 C CA . GLU A 1 130 ? 32.083 -10.912 -33.619 1.00 58.47 130 GLU A CA 1
ATOM 1011 C C . GLU A 1 130 ? 33.361 -11.184 -34.396 1.00 58.47 130 GLU A C 1
ATOM 1013 O O . GLU A 1 130 ? 34.125 -10.263 -34.710 1.00 58.47 130 GLU A O 1
ATOM 1018 N N . ALA A 1 131 ? 33.688 -12.466 -34.558 1.00 58.22 131 ALA A N 1
ATOM 1019 C CA . ALA A 1 131 ? 34.743 -12.855 -35.455 1.00 58.22 131 ALA A CA 1
ATOM 1020 C C . ALA A 1 131 ? 34.201 -12.422 -36.807 1.00 58.22 131 ALA A C 1
ATOM 1022 O O . ALA A 1 131 ? 33.407 -13.136 -37.415 1.00 58.22 131 ALA A O 1
ATOM 1023 N N . HIS A 1 132 ? 34.527 -11.189 -37.203 1.00 58.41 132 HIS A N 1
ATOM 1024 C CA . HIS A 1 132 ? 34.384 -10.730 -38.562 1.00 58.41 132 HIS A CA 1
ATOM 1025 C C . HIS A 1 132 ? 35.015 -11.841 -39.383 1.00 58.41 132 HIS A C 1
ATOM 1027 O O . HIS A 1 132 ? 36.239 -11.992 -39.353 1.00 58.41 132 HIS A O 1
ATOM 1033 N N . LEU A 1 133 ? 34.173 -12.661 -40.020 1.00 59.81 133 LEU A N 1
ATOM 1034 C CA . LEU A 1 133 ? 34.607 -13.593 -41.042 1.00 59.81 133 LEU A CA 1
ATOM 1035 C C . LEU A 1 133 ? 35.464 -12.750 -41.964 1.00 59.81 133 LEU A C 1
ATOM 1037 O O . LEU A 1 133 ? 34.982 -11.778 -42.562 1.00 59.81 133 LEU A O 1
ATOM 1041 N N . ARG A 1 134 ? 36.767 -13.027 -41.963 1.00 60.78 134 ARG A N 1
ATOM 1042 C CA . ARG A 1 134 ? 37.658 -12.290 -42.835 1.00 60.78 134 ARG A CA 1
ATOM 1043 C C . ARG A 1 134 ? 37.175 -12.594 -44.238 1.00 60.78 134 ARG A C 1
ATOM 1045 O O . ARG A 1 134 ? 36.802 -13.723 -44.538 1.00 60.78 134 ARG A O 1
ATOM 1052 N N . SER A 1 135 ? 37.197 -11.594 -45.113 1.00 59.06 135 SER A N 1
ATOM 1053 C CA . SER A 1 135 ? 36.872 -11.797 -46.532 1.00 59.06 135 SER A CA 1
ATOM 1054 C C . SER A 1 135 ? 37.745 -12.884 -47.191 1.00 59.06 135 SER A C 1
ATOM 1056 O O . SER A 1 135 ? 37.467 -13.288 -48.311 1.00 59.06 135 SER A O 1
ATOM 1058 N N . GLU A 1 136 ? 38.791 -13.333 -46.496 1.00 62.12 136 GLU A N 1
ATOM 1059 C CA . GLU A 1 136 ? 39.724 -14.403 -46.840 1.00 62.12 136 GLU A CA 1
ATOM 1060 C C . GLU A 1 136 ? 39.158 -15.816 -46.564 1.00 62.12 136 GLU A C 1
ATOM 1062 O O . GLU A 1 136 ? 39.624 -16.773 -47.174 1.00 62.12 136 GLU A O 1
ATOM 1067 N N . ASP A 1 137 ? 38.133 -15.949 -45.710 1.00 58.62 137 ASP A N 1
ATOM 1068 C CA . ASP A 1 137 ? 37.450 -17.219 -45.395 1.00 58.62 137 ASP A CA 1
ATOM 1069 C C . ASP A 1 137 ? 36.281 -17.524 -46.354 1.00 58.62 137 ASP A C 1
ATOM 1071 O O . ASP A 1 137 ? 35.670 -18.591 -46.292 1.00 58.62 137 ASP A O 1
ATOM 1075 N N . VAL A 1 138 ? 35.971 -16.595 -47.263 1.00 60.31 138 VAL A N 1
ATOM 1076 C CA . VAL A 1 138 ? 35.039 -16.799 -48.378 1.00 60.31 138 VAL A CA 1
ATOM 1077 C C . VAL A 1 138 ? 35.864 -16.894 -49.657 1.00 60.31 138 VAL A C 1
ATOM 1079 O O . VAL A 1 138 ? 36.000 -15.928 -50.405 1.00 60.31 138 VAL A O 1
ATOM 1082 N N . LEU A 1 139 ? 36.475 -18.056 -49.887 1.00 58.06 139 LEU A N 1
ATOM 1083 C CA . LEU A 1 139 ? 37.062 -18.382 -51.188 1.00 58.06 139 LEU A CA 1
ATOM 1084 C C . LEU A 1 139 ? 36.004 -19.039 -52.105 1.00 58.06 139 LEU A C 1
ATOM 1086 O O . LEU A 1 139 ? 35.085 -19.677 -51.588 1.00 58.06 139 LEU A O 1
ATOM 1090 N N . PRO A 1 140 ? 36.104 -18.826 -53.434 1.00 62.34 140 PRO A N 1
ATOM 1091 C CA . PRO A 1 140 ? 35.065 -19.137 -54.425 1.00 62.34 140 PRO A CA 1
ATOM 1092 C C . PRO A 1 140 ? 34.821 -20.629 -54.677 1.00 62.34 140 PRO A C 1
ATOM 1094 O O . PRO A 1 140 ? 35.757 -21.439 -54.485 1.00 62.34 140 PRO A O 1
#

Radius of gyration: 22.85 Å; chains: 1; bounding box: 62×29×73 Å